Protein AF-A0AAW6LYY4-F1 (afdb_monomer)

Foldseek 3Di:
DALQLVVLVVLCVVVPPPDLCSLCVQLVHHSVLSVVRNPDPAQDDPVNLVSVCSSSVHDSLVSCCSSVVDPPVRSPCVCPPPPVNPDDDPVNVVVVVVVVVVVD

Organism: Rhodococcus qingshengii (NCBI:txid334542)

Radius of gyration: 18.65 Å; Cα contacts (8 Å, |Δi|>4): 90; chains: 1; bounding box: 49×32×43 Å

pLDDT: mean 87.45, std 14.37, range [46.56, 98.0]

Secondary structure (DSSP, 8-state):
--HHHHHHHHHHHHTT-SSHHHHHHHTTS-HHHHHHHHH--SPPPHHHHHHHHHHHT--HHHHHHHTTSS-HHHH-GGG-S-GGGS---HHHHHHHHHHHHH--

Sequence (104 aa):
MSPFGSWVQAQIDLRGYGSVTEAAHALDVYPSVLRQWMSIVRRPSHGVVRRAAAAFDVHIQEVLVAADYMTEEESGLVDTIPASVRHFTIGQMLEEIGRRTEGR

Mean predicted aligned error: 10.56 Å

Nearest PDB structures (foldseek):
  3f52-assembly1_A  TM=6.870E-01  e=1.870E-02  Corynebacterium glutamicum
  2b5a-assembly1_A  TM=6.894E-01  e=7.079E-02  [Bacillus] caldolyticus
  4i6t-assembly1_A  TM=6.260E-01  e=2.284E-01  Enterobacter sp. RFL1396
  6jpi-assembly1_C  TM=5.487E-01  e=3.497E-01  Pseudomonas aeruginosa PAO1
  6f8s-assembly1_C  TM=4.991E-01  e=5.955E-01  Pseudomonas putida

Structure (mmCIF, N/CA/C/O backbone):
data_AF-A0AAW6LYY4-F1
#
_entry.id   AF-A0AAW6LYY4-F1
#
loop_
_atom_site.group_PDB
_atom_site.id
_atom_site.type_symbol
_atom_site.label_atom_id
_atom_site.label_alt_id
_atom_site.label_comp_id
_atom_site.label_asym_id
_atom_site.label_entity_id
_atom_site.label_seq_id
_atom_site.pdbx_PDB_ins_code
_atom_site.Cartn_x
_atom_site.Cartn_y
_atom_site.Cartn_z
_atom_site.occupancy
_atom_site.B_iso_or_equiv
_atom_site.auth_seq_id
_atom_site.auth_comp_id
_atom_site.auth_asym_id
_atom_site.auth_atom_id
_atom_site.pdbx_PDB_model_num
ATOM 1 N N . MET A 1 1 ? 15.885 -2.092 1.028 1.00 75.69 1 MET A N 1
ATOM 2 C CA . MET A 1 1 ? 14.719 -1.685 0.209 1.00 75.69 1 MET A CA 1
ATOM 3 C C . MET A 1 1 ? 14.346 -0.257 0.576 1.00 75.69 1 MET A C 1
ATOM 5 O O . MET A 1 1 ? 14.728 0.177 1.656 1.00 75.69 1 MET A O 1
ATOM 9 N N . SER A 1 2 ? 13.691 0.488 -0.319 1.00 92.06 2 SER A N 1
ATOM 10 C CA . SER A 1 2 ? 13.142 1.813 0.019 1.00 92.06 2 SER A CA 1
ATOM 11 C C . SER A 1 2 ? 11.966 1.683 0.999 1.00 92.06 2 SER A C 1
ATOM 13 O O . SER A 1 2 ? 11.404 0.589 1.092 1.00 92.06 2 SER A O 1
ATOM 15 N N . PRO A 1 3 ? 11.547 2.767 1.685 1.00 95.12 3 PRO A N 1
ATOM 16 C CA . PRO A 1 3 ? 10.347 2.755 2.526 1.00 95.12 3 PRO A CA 1
ATOM 17 C C . PRO A 1 3 ? 9.111 2.226 1.786 1.00 95.12 3 PRO A C 1
ATOM 19 O O . PRO A 1 3 ? 8.442 1.320 2.275 1.00 95.12 3 PRO A O 1
ATOM 22 N N . PHE A 1 4 ? 8.891 2.681 0.547 1.00 97.06 4 PHE A N 1
ATOM 23 C CA . PHE A 1 4 ? 7.789 2.207 -0.292 1.00 97.06 4 PHE A CA 1
ATOM 24 C C . PHE A 1 4 ? 7.904 0.715 -0.614 1.00 97.06 4 PHE A C 1
ATOM 26 O O . PHE A 1 4 ? 6.927 -0.017 -0.498 1.00 97.06 4 PHE A O 1
ATOM 33 N N . GLY A 1 5 ? 9.094 0.242 -0.996 1.00 96.69 5 GLY A N 1
ATOM 34 C CA . GLY A 1 5 ? 9.299 -1.173 -1.301 1.00 96.69 5 GLY A CA 1
ATOM 35 C C . GLY A 1 5 ? 9.069 -2.071 -0.082 1.00 96.69 5 GLY A C 1
ATOM 36 O O . GLY A 1 5 ? 8.448 -3.124 -0.209 1.00 96.69 5 GLY A O 1
ATOM 37 N N . SER A 1 6 ? 9.524 -1.637 1.097 1.00 95.94 6 SER A N 1
ATOM 38 C CA . SER A 1 6 ? 9.270 -2.326 2.368 1.00 95.94 6 SER A CA 1
ATOM 39 C C . SER A 1 6 ? 7.785 -2.321 2.733 1.00 95.94 6 SER A C 1
ATOM 41 O O . SER A 1 6 ? 7.271 -3.343 3.174 1.00 95.94 6 SER A O 1
ATOM 43 N N . TRP A 1 7 ? 7.080 -1.211 2.496 1.00 97.00 7 TRP A N 1
ATOM 44 C CA . TRP A 1 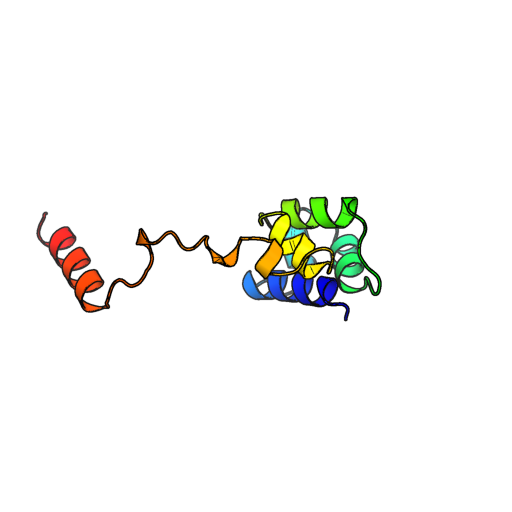7 ? 5.633 -1.126 2.695 1.00 97.00 7 TRP A CA 1
ATOM 45 C C . TRP A 1 7 ? 4.875 -2.085 1.769 1.00 97.00 7 TRP A C 1
ATOM 47 O O . TRP A 1 7 ? 4.007 -2.811 2.239 1.00 97.00 7 TRP A O 1
ATOM 57 N N . VAL A 1 8 ? 5.246 -2.184 0.486 1.00 97.00 8 VAL A N 1
ATOM 58 C CA . VAL A 1 8 ? 4.639 -3.160 -0.440 1.00 97.00 8 VAL A CA 1
ATOM 59 C C . VAL A 1 8 ? 4.824 -4.591 0.068 1.00 97.00 8 VAL A C 1
ATOM 61 O O . VAL A 1 8 ? 3.868 -5.360 0.054 1.00 97.00 8 VAL A O 1
ATOM 64 N N . GLN A 1 9 ? 6.020 -4.945 0.551 1.00 95.69 9 GLN A N 1
ATOM 65 C CA . GLN A 1 9 ? 6.257 -6.266 1.141 1.00 95.69 9 GLN A CA 1
ATOM 66 C C . GLN A 1 9 ? 5.396 -6.488 2.393 1.00 95.69 9 GLN A C 1
ATOM 68 O O . GLN A 1 9 ? 4.729 -7.512 2.496 1.00 95.69 9 GLN A O 1
ATOM 73 N N . ALA A 1 10 ? 5.319 -5.508 3.295 1.00 95.56 10 ALA A N 1
ATOM 74 C CA . ALA A 1 10 ? 4.488 -5.605 4.494 1.00 95.56 10 ALA A CA 1
ATOM 75 C C . ALA A 1 10 ? 2.993 -5.787 4.167 1.00 95.56 10 ALA A C 1
ATOM 77 O O . ALA A 1 10 ? 2.305 -6.547 4.841 1.00 95.56 10 ALA A O 1
ATOM 78 N N . GLN A 1 11 ? 2.484 -5.143 3.111 1.00 95.62 11 GLN A N 1
ATOM 79 C CA . GLN A 1 11 ? 1.099 -5.315 2.654 1.00 95.62 11 GLN A CA 1
ATOM 80 C C . GLN A 1 11 ? 0.831 -6.724 2.096 1.00 95.62 11 GLN A C 1
ATOM 82 O O . GLN A 1 11 ? -0.279 -7.243 2.250 1.00 95.62 11 GLN A O 1
ATOM 87 N N . ILE A 1 12 ? 1.825 -7.340 1.449 1.00 95.31 12 ILE A N 1
ATOM 88 C CA . ILE A 1 12 ? 1.763 -8.734 0.984 1.00 95.31 12 ILE A CA 1
ATOM 89 C C . ILE A 1 12 ? 1.712 -9.677 2.190 1.00 95.31 12 ILE A C 1
ATOM 91 O O . ILE A 1 12 ? 0.821 -10.523 2.267 1.00 95.31 12 ILE A O 1
ATOM 95 N N . ASP A 1 13 ? 2.620 -9.478 3.146 1.00 94.38 13 ASP A N 1
ATOM 96 C CA . ASP A 1 13 ? 2.741 -10.311 4.343 1.00 94.38 13 ASP A CA 1
ATOM 97 C C . ASP A 1 13 ? 1.483 -10.212 5.226 1.00 94.38 13 ASP A C 1
ATOM 99 O O . ASP A 1 13 ? 0.967 -11.229 5.686 1.00 94.38 13 ASP A O 1
ATOM 103 N N . LEU A 1 14 ? 0.926 -9.005 5.398 1.00 93.25 14 LEU A N 1
ATOM 104 C CA . LEU A 1 14 ? -0.299 -8.755 6.171 1.00 93.25 14 LEU A CA 1
ATOM 105 C C . LEU A 1 14 ? -1.515 -9.514 5.619 1.00 93.25 14 LEU A C 1
ATOM 107 O O . LEU A 1 14 ? -2.383 -9.934 6.381 1.00 93.25 14 LEU A O 1
ATOM 111 N N . ARG A 1 15 ? -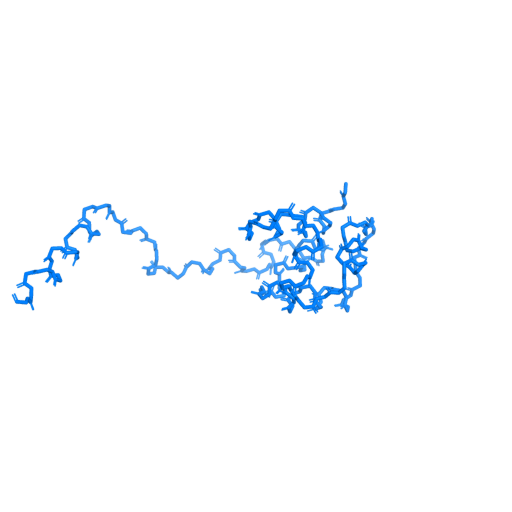1.581 -9.696 4.295 1.00 92.69 15 ARG A N 1
ATOM 112 C CA . ARG A 1 15 ? -2.656 -10.444 3.622 1.00 92.69 15 ARG A CA 1
ATOM 113 C C . ARG A 1 15 ? -2.403 -11.953 3.592 1.00 92.69 15 ARG A C 1
ATOM 115 O O . ARG A 1 15 ? -3.268 -12.697 3.140 1.00 92.69 15 ARG A O 1
ATOM 122 N N . GLY A 1 16 ? -1.252 -12.406 4.089 1.00 93.12 16 GLY A N 1
ATOM 123 C CA . GLY A 1 16 ? -0.913 -13.822 4.204 1.00 93.12 16 GLY A CA 1
ATOM 124 C C . GLY A 1 16 ? -0.556 -14.495 2.880 1.00 93.12 16 GLY A C 1
ATOM 125 O O . GLY A 1 16 ? -0.630 -15.719 2.794 1.00 93.12 16 GLY A O 1
ATOM 126 N N . TYR A 1 17 ? -0.175 -13.733 1.850 1.00 93.00 17 TYR A N 1
ATOM 127 C CA . TYR A 1 17 ? 0.236 -14.322 0.577 1.00 93.00 17 TYR A CA 1
ATOM 128 C C . TYR A 1 17 ? 1.608 -14.993 0.717 1.00 93.00 17 TYR A C 1
ATOM 130 O O . TYR A 1 17 ? 2.580 -14.369 1.141 1.00 93.00 17 TYR A O 1
ATOM 138 N N . GLY A 1 18 ? 1.713 -16.260 0.314 1.00 88.12 18 GLY A N 1
ATOM 139 C CA . GLY A 1 18 ? 2.940 -17.053 0.412 1.00 88.12 18 GLY A CA 1
ATOM 140 C C . GLY A 1 18 ? 3.968 -16.738 -0.676 1.00 88.12 18 GLY A C 1
ATOM 141 O O . GLY A 1 18 ? 5.112 -17.190 -0.605 1.00 88.12 18 GLY A O 1
ATOM 142 N N . SER A 1 19 ? 3.588 -15.974 -1.704 1.00 93.94 19 SER A N 1
ATOM 143 C CA . SER A 1 19 ? 4.511 -15.524 -2.745 1.00 93.94 19 SER A CA 1
ATOM 144 C C . SER A 1 19 ? 4.077 -14.224 -3.423 1.00 93.94 19 SER A C 1
ATOM 146 O O . SER A 1 19 ? 2.905 -13.859 -3.461 1.00 93.94 19 SER A O 1
ATOM 148 N N . VAL A 1 20 ? 5.038 -13.563 -4.069 1.00 93.75 20 VAL A N 1
ATOM 149 C CA . VAL A 1 20 ? 4.810 -12.370 -4.903 1.00 93.75 20 VAL A CA 1
ATOM 150 C C . VAL A 1 20 ? 3.885 -12.665 -6.086 1.00 93.75 20 VAL A C 1
ATOM 152 O O . VAL A 1 20 ? 3.112 -11.805 -6.495 1.00 93.75 20 VAL A O 1
ATOM 155 N N . THR A 1 21 ? 3.972 -13.869 -6.655 1.00 95.50 21 THR A N 1
ATOM 156 C CA . THR A 1 21 ? 3.119 -14.288 -7.774 1.00 95.50 21 THR A CA 1
ATOM 157 C C . THR A 1 21 ? 1.674 -14.443 -7.318 1.00 95.50 21 THR A C 1
ATOM 159 O O . THR A 1 21 ? 0.780 -13.905 -7.960 1.00 95.50 21 THR A O 1
ATOM 162 N N . GLU A 1 22 ? 1.456 -15.122 -6.193 1.00 96.50 22 GLU A N 1
ATOM 163 C CA . GLU A 1 22 ? 0.136 -15.263 -5.572 1.00 96.50 22 GLU A CA 1
ATOM 164 C C . GLU A 1 22 ? -0.470 -13.899 -5.232 1.00 96.50 22 GLU A C 1
ATOM 166 O O . GLU A 1 22 ? -1.588 -13.607 -5.648 1.00 96.50 22 GLU A O 1
ATOM 171 N N . ALA A 1 23 ? 0.302 -13.032 -4.571 1.00 96.75 23 ALA A N 1
ATOM 172 C CA . ALA A 1 23 ? -0.129 -11.680 -4.250 1.00 96.75 23 ALA A CA 1
ATOM 173 C C . ALA A 1 23 ? -0.515 -10.890 -5.505 1.00 96.75 23 ALA A C 1
ATOM 175 O O . ALA A 1 23 ? -1.561 -10.256 -5.547 1.00 96.75 23 ALA A O 1
ATOM 176 N N . ALA A 1 24 ? 0.304 -10.949 -6.556 1.00 96.69 24 ALA A N 1
ATOM 177 C CA . ALA A 1 24 ? 0.033 -10.245 -7.801 1.00 96.69 24 ALA A CA 1
ATOM 178 C C . ALA A 1 24 ? -1.270 -10.722 -8.465 1.00 96.69 24 ALA A C 1
ATOM 180 O O . ALA A 1 24 ? -2.069 -9.892 -8.892 1.00 96.69 24 ALA A O 1
ATOM 181 N N . HIS A 1 25 ? -1.523 -12.035 -8.481 1.00 96.19 25 HIS A N 1
ATOM 182 C CA . HIS A 1 25 ? -2.789 -12.584 -8.966 1.00 96.19 25 HIS A CA 1
ATOM 183 C C . HIS A 1 25 ? -3.986 -12.126 -8.127 1.00 96.19 25 HIS A C 1
ATOM 185 O O . HIS A 1 25 ? -5.001 -11.737 -8.696 1.00 96.19 25 HIS A O 1
ATOM 191 N N . ALA A 1 26 ? -3.868 -12.138 -6.798 1.00 96.31 26 ALA A N 1
ATOM 192 C CA . ALA A 1 26 ? -4.943 -11.710 -5.904 1.00 96.31 26 ALA A CA 1
ATOM 193 C C . ALA A 1 26 ? -5.253 -10.205 -6.009 1.00 96.31 26 ALA A C 1
ATOM 195 O O . ALA A 1 26 ? -6.394 -9.798 -5.821 1.00 96.31 26 ALA A O 1
ATOM 196 N N . LEU A 1 27 ? -4.247 -9.386 -6.330 1.00 95.38 27 LEU A N 1
ATOM 197 C CA . LEU A 1 27 ? -4.354 -7.930 -6.477 1.00 95.38 27 LEU A CA 1
ATOM 198 C C . LEU A 1 27 ? -4.670 -7.484 -7.921 1.00 95.38 27 LEU A C 1
ATOM 200 O O . LEU A 1 27 ? -4.640 -6.287 -8.198 1.00 95.38 27 LEU A O 1
ATOM 204 N N . ASP A 1 28 ? -4.908 -8.425 -8.844 1.00 95.88 28 ASP A N 1
ATOM 205 C CA . ASP A 1 28 ? -5.111 -8.180 -10.283 1.00 95.88 28 ASP A CA 1
ATOM 206 C C . ASP A 1 28 ? -4.012 -7.303 -10.927 1.00 95.88 28 ASP A C 1
ATOM 208 O O . ASP A 1 28 ? -4.248 -6.383 -11.712 1.00 95.88 28 ASP A O 1
ATOM 212 N N . VAL A 1 29 ? -2.752 -7.578 -10.576 1.00 96.44 29 VAL A N 1
ATOM 213 C CA . VAL A 1 29 ? -1.573 -6.924 -11.160 1.00 96.44 29 VAL A CA 1
ATOM 214 C C . VAL A 1 29 ? -0.583 -7.953 -11.690 1.00 96.44 29 VAL A C 1
ATOM 216 O O . VAL A 1 29 ? -0.509 -9.093 -11.242 1.00 96.44 29 VAL A O 1
ATOM 219 N N . TYR A 1 30 ? 0.254 -7.557 -12.647 1.00 97.12 30 TYR A N 1
ATOM 220 C CA . TYR A 1 30 ? 1.299 -8.453 -13.138 1.00 97.12 30 TYR A CA 1
ATOM 221 C C . TYR A 1 30 ? 2.385 -8.686 -12.066 1.00 97.12 30 TYR A C 1
ATOM 223 O O . TYR A 1 30 ? 2.855 -7.719 -11.458 1.00 97.12 30 TYR A O 1
ATOM 231 N N . PRO A 1 31 ? 2.912 -9.918 -11.896 1.00 97.19 31 PRO A N 1
ATOM 232 C CA . PRO A 1 31 ? 3.996 -10.194 -10.944 1.00 97.19 31 PRO A CA 1
ATOM 233 C C . PRO A 1 31 ? 5.265 -9.362 -11.174 1.00 97.19 31 PRO A C 1
ATOM 235 O O . PRO A 1 31 ? 6.047 -9.135 -10.250 1.00 97.19 31 PRO A O 1
ATOM 238 N N . SER A 1 32 ? 5.510 -8.920 -12.411 1.00 97.38 32 SER A N 1
ATOM 239 C CA . SER A 1 32 ? 6.606 -8.003 -12.745 1.00 97.38 32 SER A CA 1
ATOM 240 C C . SER A 1 32 ? 6.389 -6.600 -12.176 1.00 97.38 32 SER A C 1
ATOM 242 O O . SER A 1 32 ? 7.358 -5.974 -11.759 1.00 97.38 32 SER A O 1
ATOM 244 N N . VAL A 1 33 ? 5.141 -6.128 -12.107 1.00 97.00 33 VAL A N 1
ATOM 245 C CA . VAL A 1 33 ? 4.778 -4.822 -11.538 1.00 97.00 33 VAL A CA 1
ATOM 246 C C . VAL A 1 33 ? 4.988 -4.828 -10.028 1.00 97.00 33 VAL A C 1
ATOM 248 O O . VAL A 1 33 ? 5.619 -3.914 -9.506 1.00 97.00 33 VAL A O 1
ATOM 251 N N . LEU A 1 34 ? 4.555 -5.883 -9.331 1.00 96.31 34 LEU A N 1
ATOM 252 C CA . LEU A 1 34 ? 4.763 -5.998 -7.884 1.00 96.31 34 LEU A CA 1
ATOM 253 C C . LEU A 1 34 ? 6.264 -6.062 -7.541 1.00 96.31 34 LEU A C 1
ATOM 255 O O . LEU A 1 34 ? 6.743 -5.339 -6.667 1.00 96.31 34 LEU A O 1
ATOM 259 N N . ARG A 1 35 ? 7.041 -6.849 -8.304 1.00 96.50 35 ARG A N 1
ATOM 260 C CA . ARG A 1 35 ? 8.513 -6.877 -8.197 1.00 96.50 35 ARG A CA 1
ATOM 261 C C . ARG A 1 35 ? 9.142 -5.521 -8.475 1.00 96.50 35 ARG A C 1
ATOM 263 O O . ARG A 1 35 ? 10.036 -5.104 -7.741 1.00 96.50 35 ARG A O 1
ATOM 270 N N . GLN A 1 36 ? 8.664 -4.824 -9.504 1.00 96.69 36 GLN A N 1
ATOM 271 C CA . GLN A 1 36 ? 9.117 -3.478 -9.813 1.00 96.69 36 GLN A CA 1
ATOM 272 C C . GLN A 1 36 ? 8.894 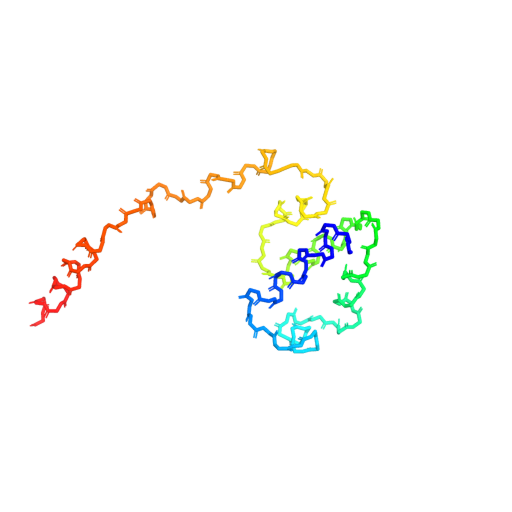-2.563 -8.609 1.00 96.69 36 GLN A C 1
ATOM 274 O O . GLN A 1 36 ? 9.850 -1.920 -8.188 1.00 96.69 36 GLN A O 1
ATOM 279 N N . TRP A 1 37 ? 7.694 -2.542 -8.022 1.00 97.25 37 TRP A N 1
ATOM 280 C CA . TRP A 1 37 ? 7.375 -1.702 -6.865 1.00 97.25 37 TRP A CA 1
ATOM 281 C C . TRP A 1 37 ? 8.290 -1.968 -5.668 1.00 97.25 37 TRP A C 1
ATOM 283 O O . TRP A 1 37 ? 8.827 -1.019 -5.104 1.00 97.25 37 TRP A O 1
ATOM 293 N N . MET A 1 38 ? 8.562 -3.235 -5.344 1.00 95.88 38 MET A N 1
ATOM 294 C CA . MET A 1 38 ? 9.497 -3.599 -4.267 1.00 95.88 38 MET A CA 1
ATOM 295 C C . MET A 1 38 ? 10.954 -3.200 -4.561 1.00 95.88 38 MET A C 1
ATOM 297 O O . MET A 1 38 ? 11.723 -2.923 -3.641 1.00 95.88 38 MET A O 1
ATOM 301 N N . SER A 1 39 ? 11.339 -3.147 -5.840 1.00 96.06 39 SER A N 1
ATOM 302 C CA . SER A 1 39 ? 12.691 -2.769 -6.279 1.00 96.06 39 SER A CA 1
ATOM 303 C C . SER A 1 39 ? 12.911 -1.259 -6.433 1.00 96.06 39 SER A C 1
ATOM 305 O O . SER A 1 39 ? 14.040 -0.826 -6.665 1.00 96.06 39 SER A O 1
ATOM 307 N N . ILE A 1 40 ? 11.855 -0.444 -6.330 1.00 94.25 40 ILE A N 1
ATOM 308 C CA . ILE A 1 40 ? 11.956 1.012 -6.450 1.00 94.25 40 ILE A CA 1
ATOM 309 C C . ILE A 1 40 ? 12.882 1.538 -5.345 1.00 94.25 40 ILE A C 1
ATOM 311 O O . ILE A 1 40 ? 12.611 1.366 -4.162 1.00 94.25 40 ILE A O 1
ATOM 315 N N . VAL A 1 41 ? 13.986 2.182 -5.731 1.00 91.00 41 VAL A N 1
ATOM 316 C CA . VAL A 1 41 ? 14.962 2.763 -4.786 1.00 91.00 41 VAL A CA 1
ATOM 317 C C . VAL A 1 41 ? 14.675 4.238 -4.510 1.00 91.00 41 VAL A C 1
ATOM 319 O O . VAL A 1 41 ? 14.851 4.709 -3.392 1.00 91.00 41 VAL A O 1
ATOM 322 N N . ARG A 1 42 ? 14.245 4.972 -5.539 1.00 90.75 42 ARG A N 1
ATOM 323 C CA . ARG A 1 42 ? 13.877 6.391 -5.440 1.00 90.75 42 ARG A CA 1
ATOM 324 C C . ARG A 1 42 ? 12.399 6.536 -5.106 1.00 90.75 42 ARG A C 1
ATOM 326 O O . ARG A 1 42 ? 11.664 5.562 -5.104 1.00 90.75 42 ARG A O 1
ATOM 333 N N . ARG A 1 43 ? 11.944 7.764 -4.899 1.00 93.00 43 ARG A N 1
ATOM 334 C CA . ARG A 1 43 ? 10.521 8.045 -4.723 1.00 93.00 43 ARG A CA 1
ATOM 335 C C . ARG A 1 43 ? 9.694 7.528 -5.925 1.00 93.00 43 ARG A C 1
ATOM 337 O O . ARG A 1 43 ? 10.055 7.846 -7.065 1.00 93.00 43 ARG A O 1
ATOM 344 N N . PRO A 1 44 ? 8.634 6.718 -5.719 1.00 96.38 44 PRO A N 1
ATOM 345 C CA . PRO A 1 44 ? 7.782 6.236 -6.807 1.00 96.38 44 PRO A CA 1
ATOM 346 C C . PRO A 1 44 ? 7.011 7.398 -7.444 1.00 96.38 44 PRO A C 1
ATOM 348 O O . PRO A 1 44 ? 6.728 8.395 -6.792 1.00 96.38 44 PRO A O 1
ATOM 351 N N . SER A 1 45 ? 6.619 7.277 -8.714 1.00 96.81 45 SER A N 1
ATOM 352 C CA . SER A 1 45 ? 5.788 8.309 -9.348 1.00 96.81 45 SER A CA 1
ATOM 353 C C . SER A 1 45 ? 4.365 8.321 -8.774 1.00 96.81 45 SER A C 1
ATOM 355 O O . SER A 1 45 ? 3.856 7.294 -8.323 1.00 96.81 45 SER A O 1
ATOM 357 N N . HIS A 1 46 ? 3.656 9.447 -8.892 1.00 96.06 46 HIS A N 1
ATOM 358 C CA . HIS A 1 46 ? 2.258 9.554 -8.445 1.00 96.06 46 HIS A CA 1
ATOM 359 C C . HIS A 1 46 ? 1.340 8.512 -9.116 1.00 96.06 46 HIS A C 1
ATOM 361 O O . HIS A 1 46 ? 0.368 8.057 -8.519 1.00 96.06 46 HIS A O 1
ATOM 367 N N . GLY A 1 47 ? 1.646 8.098 -10.352 1.00 97.50 47 GLY A N 1
ATOM 368 C CA . GLY A 1 47 ? 0.911 7.032 -11.041 1.00 97.50 47 GLY A CA 1
ATOM 369 C C . GLY A 1 47 ? 1.180 5.630 -10.481 1.00 97.50 47 GLY A C 1
ATOM 370 O O . GLY A 1 47 ? 0.334 4.747 -10.607 1.00 97.50 47 GLY A O 1
ATOM 371 N N . VAL A 1 48 ? 2.344 5.399 -9.867 1.00 97.50 48 VAL A N 1
ATOM 372 C CA . VAL A 1 48 ? 2.616 4.182 -9.085 1.00 97.50 48 VAL A CA 1
ATOM 373 C C . VAL A 1 48 ? 1.875 4.245 -7.754 1.00 97.50 48 VAL A C 1
ATOM 375 O O . VAL A 1 48 ? 1.172 3.297 -7.436 1.00 97.50 48 VAL A O 1
ATOM 378 N N . VAL A 1 49 ? 1.937 5.378 -7.046 1.00 98.00 49 VAL A N 1
ATOM 379 C CA . VAL A 1 49 ? 1.224 5.589 -5.772 1.00 98.00 49 VAL A CA 1
ATOM 380 C C . VAL A 1 49 ? -0.280 5.329 -5.923 1.00 98.00 49 VAL A C 1
ATOM 382 O O . VAL A 1 49 ? -0.839 4.524 -5.189 1.00 98.00 49 VAL A O 1
ATOM 385 N N . ARG A 1 50 ? -0.935 5.937 -6.924 1.00 97.94 50 ARG A N 1
ATOM 386 C CA . ARG A 1 50 ? -2.376 5.734 -7.174 1.00 97.94 50 ARG A CA 1
ATOM 387 C C . ARG A 1 50 ? -2.728 4.283 -7.501 1.00 97.94 50 ARG A C 1
ATOM 389 O O . ARG A 1 50 ? -3.739 3.786 -7.024 1.00 97.94 50 ARG A O 1
ATOM 396 N N . ARG A 1 51 ? -1.904 3.605 -8.308 1.00 98.00 51 ARG A N 1
ATOM 397 C CA . ARG A 1 51 ? -2.128 2.188 -8.635 1.00 98.00 51 ARG A CA 1
ATOM 398 C C . ARG A 1 51 ? -1.935 1.283 -7.430 1.00 98.00 51 ARG A C 1
ATOM 400 O O . ARG A 1 51 ? -2.707 0.352 -7.282 1.00 98.00 51 ARG A O 1
ATOM 407 N N . ALA A 1 52 ? -0.935 1.545 -6.594 1.00 97.50 52 ALA A N 1
ATOM 408 C CA . ALA A 1 52 ? -0.718 0.770 -5.380 1.00 97.50 52 ALA A CA 1
ATOM 409 C C . ALA A 1 52 ? -1.870 0.966 -4.383 1.00 97.50 52 ALA A C 1
ATOM 411 O O . ALA A 1 52 ? -2.364 -0.020 -3.853 1.00 97.50 52 ALA A O 1
ATOM 412 N N . ALA A 1 53 ? -2.360 2.199 -4.208 1.00 97.56 53 ALA A N 1
ATOM 413 C CA . ALA A 1 53 ? -3.539 2.474 -3.383 1.00 97.56 53 ALA A CA 1
ATOM 414 C C . ALA A 1 53 ? -4.770 1.686 -3.857 1.00 97.56 53 ALA A C 1
ATOM 416 O O . ALA A 1 53 ? -5.427 1.036 -3.054 1.00 97.56 53 ALA A O 1
ATOM 417 N N . ALA A 1 54 ? -5.030 1.688 -5.169 1.00 97.19 54 ALA A N 1
ATOM 418 C CA . ALA A 1 54 ? -6.133 0.931 -5.754 1.00 97.19 54 ALA A CA 1
ATOM 419 C C . ALA A 1 54 ? -5.943 -0.591 -5.630 1.00 97.19 54 ALA A C 1
ATOM 421 O O . ALA A 1 54 ? -6.882 -1.287 -5.272 1.00 97.19 54 ALA A O 1
ATOM 422 N N . ALA A 1 55 ? -4.740 -1.106 -5.902 1.00 96.88 55 ALA A N 1
ATOM 423 C CA . ALA A 1 55 ? -4.463 -2.542 -5.862 1.00 96.88 55 ALA A CA 1
ATOM 424 C C . ALA A 1 55 ? -4.602 -3.118 -4.447 1.00 96.88 55 ALA A C 1
ATOM 426 O O . ALA A 1 55 ? -5.155 -4.197 -4.273 1.00 96.88 55 ALA A O 1
ATOM 427 N N . PHE A 1 56 ? -4.109 -2.399 -3.436 1.00 95.88 56 PHE A N 1
ATOM 428 C CA . PHE A 1 56 ? -4.180 -2.837 -2.043 1.00 95.88 56 PHE A CA 1
ATOM 429 C C . PHE A 1 56 ? -5.485 -2.442 -1.338 1.00 95.88 56 PHE A C 1
ATOM 431 O O . PHE A 1 56 ? -5.681 -2.865 -0.203 1.00 95.88 56 PHE A O 1
ATOM 438 N N . ASP A 1 57 ? -6.366 -1.681 -1.990 1.00 94.88 57 ASP A N 1
ATOM 439 C CA . ASP A 1 57 ? -7.598 -1.139 -1.401 1.00 94.88 57 ASP A CA 1
ATOM 440 C C . ASP A 1 57 ? -7.338 -0.376 -0.086 1.00 94.88 57 ASP A C 1
ATOM 442 O O . ASP A 1 57 ? -7.914 -0.645 0.966 1.00 94.88 57 ASP A O 1
ATOM 446 N N . VAL A 1 58 ? -6.389 0.562 -0.140 1.00 94.50 58 VAL A N 1
ATOM 447 C CA . VAL A 1 58 ? -5.981 1.396 1.003 1.00 94.50 58 VAL A CA 1
ATOM 448 C C . VAL A 1 58 ? -6.157 2.877 0.694 1.00 94.50 58 VAL A C 1
ATOM 450 O O . VAL A 1 58 ? -6.181 3.302 -0.467 1.00 94.50 58 VAL A O 1
ATOM 453 N N . HIS A 1 59 ? -6.229 3.702 1.741 1.00 95.06 59 HIS A N 1
ATOM 454 C CA . HIS A 1 59 ? -6.316 5.145 1.556 1.00 95.06 59 HIS A CA 1
ATOM 455 C C . HIS A 1 59 ? -5.041 5.682 0.892 1.00 95.06 59 HIS A C 1
ATOM 457 O O . HIS A 1 59 ? -3.924 5.355 1.292 1.00 95.06 59 HIS A O 1
ATOM 463 N N . ILE A 1 60 ? -5.185 6.563 -0.103 1.00 95.81 60 ILE A N 1
ATOM 464 C CA . ILE A 1 60 ? -4.033 7.074 -0.866 1.00 95.81 60 ILE A CA 1
ATOM 465 C C . ILE A 1 60 ? -2.999 7.789 0.017 1.00 95.81 60 ILE A C 1
ATOM 467 O O . ILE A 1 60 ? -1.813 7.784 -0.304 1.00 95.81 60 ILE A O 1
ATOM 471 N N . GLN A 1 61 ? -3.434 8.374 1.137 1.00 95.38 61 GLN A N 1
ATOM 472 C CA . GLN A 1 61 ? -2.546 9.009 2.110 1.00 95.38 61 GLN A CA 1
ATOM 473 C C . GLN A 1 61 ? -1.564 8.015 2.740 1.00 95.38 61 GLN A C 1
ATOM 475 O O . GLN A 1 61 ? -0.405 8.369 2.904 1.00 95.38 61 GLN A O 1
ATOM 480 N N . GLU A 1 62 ? -1.970 6.769 2.997 1.00 95.69 62 GLU A N 1
ATOM 481 C CA . GLU A 1 62 ? -1.079 5.732 3.536 1.00 95.69 62 GLU A CA 1
ATOM 482 C C . GLU A 1 62 ? 0.070 5.453 2.560 1.00 95.69 62 GLU A C 1
ATOM 484 O O . GLU A 1 62 ? 1.243 5.408 2.929 1.00 95.69 62 GLU A O 1
ATOM 489 N N . VAL A 1 63 ? -0.260 5.357 1.271 1.00 97.12 63 VAL A N 1
ATOM 490 C CA . VAL A 1 63 ? 0.729 5.114 0.217 1.00 97.12 63 VAL A CA 1
ATOM 491 C C . VAL A 1 63 ? 1.635 6.328 0.010 1.00 97.12 63 VAL A C 1
ATOM 493 O O . VAL A 1 63 ? 2.812 6.166 -0.300 1.00 97.12 63 VAL A O 1
ATOM 496 N N . LEU A 1 64 ? 1.114 7.547 0.182 1.00 96.94 64 LEU A N 1
ATOM 497 C CA . LEU A 1 64 ? 1.907 8.778 0.131 1.00 96.94 64 LEU A CA 1
ATOM 498 C C . LEU A 1 64 ? 2.907 8.860 1.289 1.00 96.94 64 LEU A C 1
ATOM 500 O O . LEU A 1 64 ? 4.042 9.271 1.047 1.00 96.94 64 LEU A O 1
ATOM 504 N N . VAL A 1 65 ? 2.526 8.412 2.489 1.00 95.94 65 VAL A N 1
ATOM 505 C CA . VAL A 1 65 ? 3.444 8.278 3.630 1.00 95.94 65 VAL A CA 1
ATOM 506 C C . VAL A 1 65 ? 4.526 7.246 3.334 1.00 95.94 65 VAL A C 1
ATOM 508 O O . VAL A 1 65 ? 5.714 7.552 3.397 1.00 95.94 65 VAL A O 1
ATOM 511 N N . ALA A 1 66 ? 4.138 6.046 2.895 1.00 96.50 66 ALA A N 1
ATOM 512 C CA . ALA A 1 66 ? 5.088 4.999 2.521 1.00 96.50 66 ALA A CA 1
ATOM 513 C C . ALA A 1 66 ? 6.038 5.423 1.385 1.00 96.50 66 ALA A C 1
ATOM 515 O O . ALA A 1 66 ? 7.188 4.989 1.313 1.00 96.50 66 ALA A O 1
ATOM 516 N N . ALA A 1 67 ? 5.558 6.275 0.481 1.00 96.62 67 ALA A N 1
ATOM 517 C CA . ALA A 1 67 ? 6.326 6.856 -0.609 1.00 96.62 67 ALA A CA 1
ATOM 518 C C . ALA A 1 67 ? 7.100 8.125 -0.218 1.00 96.62 67 ALA A C 1
ATOM 520 O O . ALA A 1 67 ? 7.680 8.749 -1.106 1.00 96.62 67 ALA A O 1
ATOM 521 N N . ASP A 1 68 ? 7.146 8.500 1.065 1.00 95.00 68 ASP A N 1
ATOM 522 C CA . ASP A 1 68 ? 7.909 9.643 1.584 1.00 95.00 68 ASP A CA 1
ATOM 523 C C . ASP A 1 68 ? 7.449 11.003 1.006 1.00 95.00 68 ASP A C 1
ATOM 525 O O . ASP A 1 68 ? 8.180 11.989 0.989 1.00 95.00 68 ASP A O 1
ATOM 529 N N . TYR A 1 69 ? 6.223 11.084 0.481 1.00 95.25 69 TYR A N 1
ATOM 530 C CA . TYR A 1 69 ? 5.637 12.342 0.000 1.00 95.25 69 TYR A CA 1
ATOM 531 C C . TYR A 1 69 ? 5.038 13.197 1.116 1.00 95.25 69 TYR A C 1
ATOM 533 O O . TYR A 1 69 ? 4.796 14.380 0.886 1.00 95.25 69 TYR A O 1
ATOM 541 N N . MET A 1 70 ? 4.756 12.585 2.259 1.00 93.69 70 MET A N 1
ATOM 542 C CA . MET A 1 70 ? 3.989 13.148 3.362 1.00 93.69 70 MET A CA 1
ATOM 543 C C . MET A 1 70 ? 4.371 12.402 4.642 1.00 93.69 70 MET A C 1
ATOM 545 O O . MET A 1 70 ? 4.716 11.222 4.565 1.00 93.69 70 MET A O 1
ATOM 549 N N . THR A 1 71 ? 4.309 13.046 5.802 1.00 93.81 71 THR A N 1
ATOM 550 C CA . THR A 1 71 ? 4.512 12.360 7.089 1.00 93.81 71 THR A CA 1
ATOM 551 C C . THR A 1 71 ? 3.215 11.742 7.618 1.00 93.81 71 THR A C 1
ATOM 553 O O . THR A 1 71 ? 2.117 12.031 7.133 1.00 93.81 71 THR A O 1
ATOM 556 N N . GLU A 1 72 ? 3.316 10.873 8.626 1.00 89.88 72 GLU A N 1
ATOM 557 C CA . GLU A 1 72 ? 2.132 10.311 9.289 1.00 89.88 72 GLU A CA 1
ATOM 558 C C . GLU A 1 72 ? 1.268 11.407 9.930 1.00 89.88 72 GLU A C 1
ATOM 560 O O . GLU A 1 72 ? 0.041 11.355 9.826 1.00 89.88 72 GLU A O 1
ATOM 565 N N . GLU A 1 73 ? 1.882 12.438 10.515 1.00 88.62 73 GLU A N 1
ATOM 566 C CA . GLU A 1 73 ? 1.179 13.566 11.135 1.00 88.62 73 GLU A CA 1
ATOM 567 C C . GLU A 1 73 ? 0.396 14.387 10.104 1.00 88.62 73 GLU A C 1
ATOM 569 O O . GLU A 1 73 ? -0.759 14.741 10.336 1.00 88.62 73 GLU A O 1
ATOM 574 N N . GLU A 1 74 ? 0.997 14.653 8.942 1.00 90.25 74 GLU A N 1
ATOM 575 C CA . GLU A 1 74 ? 0.352 15.375 7.840 1.00 90.25 74 GLU A CA 1
ATOM 576 C C . GLU A 1 74 ? -0.801 14.580 7.214 1.00 90.25 74 GLU A C 1
ATOM 578 O O . GLU A 1 74 ? -1.741 15.162 6.668 1.00 90.25 74 GLU A O 1
ATOM 583 N N . SER A 1 75 ? -0.749 13.246 7.296 1.00 89.06 75 SER A N 1
ATOM 584 C CA . SER A 1 75 ? -1.770 12.375 6.713 1.00 89.06 75 SER A CA 1
ATOM 585 C C . SER A 1 75 ? -3.131 12.505 7.397 1.00 89.06 75 SER A C 1
ATOM 587 O O . SER A 1 75 ? -4.157 12.277 6.757 1.00 89.06 75 SER A O 1
ATOM 589 N N . GLY A 1 76 ? -3.156 12.836 8.693 1.00 83.19 76 GLY A N 1
ATOM 590 C CA . GLY A 1 76 ? -4.373 12.811 9.507 1.00 83.19 76 GLY A CA 1
ATOM 591 C C . GLY A 1 76 ? -5.008 11.418 9.673 1.00 83.19 76 GLY A C 1
ATOM 592 O O . GLY A 1 76 ? -6.065 11.310 10.290 1.00 83.19 76 GLY A O 1
ATOM 593 N N . LEU A 1 77 ? -4.384 10.341 9.170 1.00 73.75 77 LEU A N 1
ATOM 594 C CA . LEU A 1 77 ? -4.911 8.969 9.255 1.00 73.75 77 LEU A CA 1
ATOM 595 C C . LEU A 1 77 ? -4.855 8.381 10.675 1.00 73.75 77 LEU A C 1
ATOM 597 O O . LEU A 1 77 ? -5.555 7.415 10.984 1.00 73.75 77 LEU A O 1
ATOM 601 N N . VAL A 1 78 ? -4.060 8.973 11.567 1.00 62.12 78 VAL A N 1
ATOM 602 C CA . VAL A 1 78 ? -3.935 8.531 12.966 1.00 62.12 78 VAL A CA 1
ATOM 603 C C . VAL A 1 78 ? -5.262 8.686 13.742 1.00 62.12 78 VAL A C 1
ATOM 605 O O . VAL A 1 78 ? -5.475 7.993 14.735 1.00 62.12 78 VAL A O 1
ATOM 608 N N . ASP A 1 79 ? -6.212 9.491 13.247 1.00 54.94 79 ASP A N 1
ATOM 609 C CA . ASP A 1 79 ? -7.524 9.708 13.881 1.00 54.94 79 ASP A CA 1
ATOM 610 C C . ASP A 1 79 ? -8.656 8.781 13.390 1.00 54.94 79 ASP A C 1
ATOM 612 O O . ASP A 1 79 ? -9.787 8.869 13.872 1.00 54.94 79 ASP A O 1
ATOM 616 N N . THR A 1 80 ? -8.385 7.836 12.481 1.00 50.00 80 THR A N 1
ATOM 617 C CA . THR A 1 80 ? -9.422 6.953 11.898 1.00 50.00 80 THR A CA 1
ATOM 618 C C . THR A 1 80 ? -9.712 5.652 12.658 1.00 50.00 80 THR A C 1
ATOM 620 O O . THR A 1 80 ? -10.331 4.745 12.108 1.00 50.00 80 THR A O 1
ATOM 623 N N . ILE A 1 81 ? -9.367 5.547 13.947 1.00 49.78 81 ILE A N 1
ATOM 624 C CA . ILE A 1 81 ? -10.135 4.661 14.837 1.00 49.78 81 ILE A CA 1
ATOM 625 C C . ILE A 1 81 ? -11.316 5.501 15.318 1.00 49.78 81 ILE A C 1
ATOM 627 O O . ILE A 1 81 ? -11.104 6.369 16.175 1.00 49.78 81 ILE A O 1
ATOM 631 N N . PRO A 1 82 ? -12.550 5.281 14.811 1.00 46.56 82 PRO A N 1
ATOM 632 C CA . PRO A 1 82 ? -13.683 6.008 15.346 1.00 46.56 82 PRO A CA 1
ATOM 633 C C . PRO A 1 82 ? -13.701 5.768 16.853 1.00 46.56 82 PRO A C 1
ATOM 635 O O . PRO A 1 82 ? -13.472 4.645 17.308 1.00 46.56 82 PRO A O 1
ATOM 638 N N . ALA A 1 83 ? -13.935 6.813 17.648 1.00 51.78 83 ALA A N 1
ATOM 639 C CA . ALA A 1 83 ? -13.944 6.709 19.108 1.00 51.78 83 ALA A CA 1
ATOM 640 C C . ALA A 1 83 ? -14.847 5.561 19.620 1.00 51.78 83 ALA A C 1
ATOM 642 O O . ALA A 1 83 ? -14.619 5.044 20.708 1.00 51.78 83 ALA A O 1
ATOM 643 N N . SER A 1 84 ? -15.805 5.104 18.805 1.00 51.38 84 SER A N 1
ATOM 644 C CA . SER A 1 84 ? -16.670 3.944 19.040 1.00 51.38 84 SER A CA 1
ATOM 645 C C . SER A 1 84 ? -15.978 2.571 19.029 1.00 51.38 84 SER A C 1
ATOM 647 O O . SER A 1 84 ? -16.561 1.616 19.528 1.00 51.38 84 SER A O 1
ATOM 649 N N . VAL A 1 85 ? -14.770 2.435 18.470 1.00 54.00 85 VAL A N 1
ATOM 650 C CA . VAL A 1 85 ? -13.975 1.185 18.473 1.00 54.00 85 VAL A CA 1
ATOM 651 C C . VAL A 1 85 ? -12.930 1.195 19.599 1.00 54.00 85 VAL A C 1
ATOM 653 O O . VAL A 1 85 ? -12.246 0.201 19.841 1.00 54.00 85 VAL A O 1
ATOM 656 N N . ARG A 1 86 ? -12.816 2.298 20.354 1.00 54.59 86 ARG A N 1
ATOM 657 C CA . ARG A 1 86 ? -11.923 2.359 21.514 1.00 5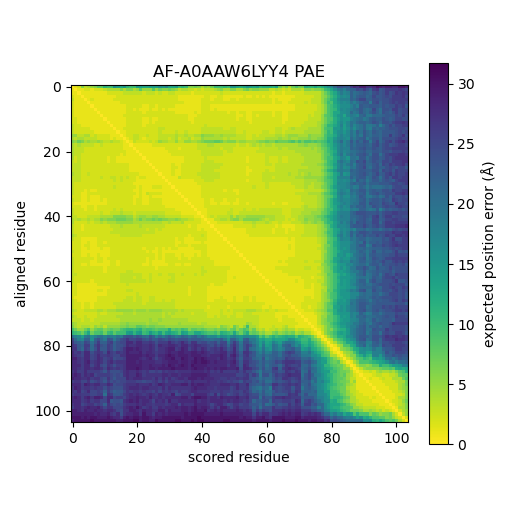4.59 86 ARG A CA 1
ATOM 658 C C . ARG A 1 86 ? -12.492 1.500 22.648 1.00 54.59 86 ARG A C 1
ATOM 660 O O . ARG A 1 86 ? -13.338 1.940 23.412 1.00 54.59 86 ARG A O 1
ATOM 667 N N .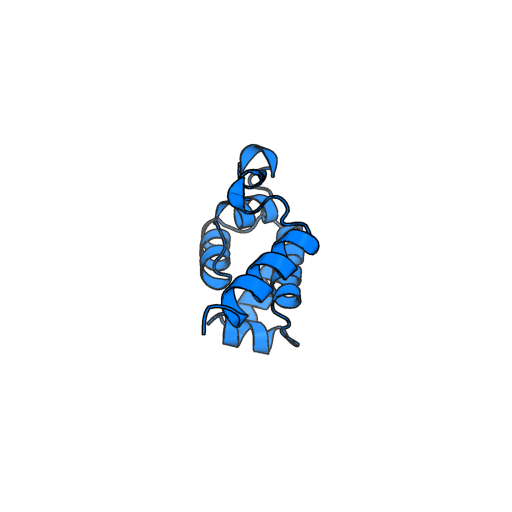 HIS A 1 87 ? -11.930 0.299 22.761 1.00 57.16 87 HIS A N 1
ATOM 668 C CA . HIS A 1 87 ? -11.913 -0.564 23.942 1.00 57.16 87 HIS A CA 1
ATOM 669 C C . HIS A 1 87 ? -13.274 -1.060 24.443 1.00 57.16 87 HIS A C 1
ATOM 671 O O . HIS A 1 87 ? -13.786 -0.603 25.462 1.00 57.16 87 HIS A O 1
ATOM 677 N N . PHE A 1 88 ? -13.782 -2.122 23.814 1.00 57.53 88 PHE A N 1
ATOM 678 C CA . PHE A 1 88 ? -14.596 -3.076 24.562 1.00 57.53 88 PHE A CA 1
ATOM 679 C C . PHE A 1 88 ? -13.668 -3.922 25.429 1.00 57.53 88 PHE A C 1
ATOM 681 O O . PHE A 1 88 ? -12.743 -4.570 24.936 1.00 57.53 88 PHE A O 1
ATOM 688 N N . THR A 1 89 ? -13.906 -3.915 26.732 1.00 71.75 89 THR A N 1
ATOM 689 C CA . THR A 1 89 ? -13.289 -4.892 27.630 1.00 71.75 89 THR A CA 1
ATOM 690 C C . THR A 1 89 ? -13.824 -6.291 27.308 1.00 71.75 89 THR A C 1
ATOM 692 O O . THR A 1 89 ? -14.952 -6.438 26.832 1.00 71.75 89 THR A O 1
ATOM 695 N N . ILE A 1 90 ? -13.047 -7.339 27.604 1.00 74.94 90 ILE A N 1
ATOM 696 C CA . ILE A 1 90 ? -13.490 -8.738 27.436 1.00 74.94 90 ILE A CA 1
ATOM 697 C C . ILE A 1 90 ? -14.842 -8.971 28.135 1.00 74.94 90 ILE A C 1
ATOM 699 O O . ILE A 1 90 ? -15.704 -9.655 27.591 1.00 74.94 90 ILE A O 1
ATOM 703 N N . GLY A 1 91 ? -15.067 -8.343 29.295 1.00 79.25 91 GLY A N 1
ATOM 704 C CA . GLY A 1 91 ? -16.342 -8.415 30.013 1.00 79.25 91 GLY A CA 1
ATOM 705 C C . GLY A 1 91 ? -17.528 -7.888 29.200 1.00 79.25 91 GLY A C 1
ATOM 706 O O . GLY A 1 91 ? -18.552 -8.557 29.120 1.00 79.25 91 GLY A O 1
ATOM 707 N N . GLN A 1 92 ? -17.369 -6.750 28.521 1.00 78.00 92 GLN A N 1
ATOM 708 C CA . GLN A 1 92 ? -18.423 -6.168 27.680 1.00 78.00 92 GLN A CA 1
ATOM 709 C C . GLN A 1 92 ? -18.697 -7.002 26.421 1.00 78.00 92 GLN A C 1
ATOM 711 O O . GLN A 1 92 ? -19.834 -7.069 25.960 1.00 78.00 92 GLN A O 1
ATOM 716 N N . MET A 1 93 ? -17.677 -7.679 25.880 1.00 78.62 93 MET A N 1
ATOM 717 C CA . MET A 1 93 ? -17.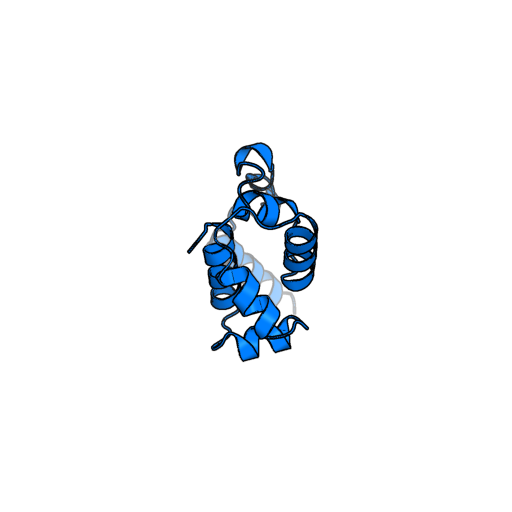870 -8.633 24.782 1.00 78.62 93 MET A CA 1
ATOM 718 C C . MET A 1 93 ? -18.650 -9.875 25.239 1.00 78.62 93 MET A C 1
ATOM 720 O O . MET A 1 93 ? -19.543 -10.332 24.528 1.00 78.62 93 MET A O 1
ATOM 724 N N . LEU A 1 94 ? -18.345 -10.413 26.425 1.00 84.25 94 LEU A N 1
ATOM 725 C CA . LEU A 1 94 ? -19.033 -11.585 26.976 1.00 84.25 94 LEU A CA 1
ATOM 726 C C . LEU A 1 94 ? -20.494 -11.286 27.335 1.00 84.25 94 LEU A C 1
ATOM 728 O O . LEU A 1 94 ? -21.370 -12.105 27.062 1.00 84.25 94 LEU A O 1
ATOM 732 N N . GLU A 1 95 ? -20.768 -10.105 27.884 1.00 85.31 95 GLU A N 1
ATOM 733 C CA . GLU A 1 95 ? -22.126 -9.653 28.205 1.00 85.31 95 GLU 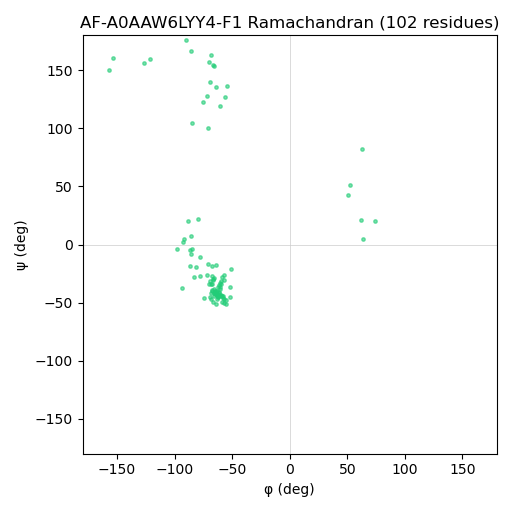A CA 1
ATOM 734 C C . GLU A 1 95 ? -22.993 -9.498 26.943 1.00 85.31 95 GLU A C 1
ATOM 736 O O . GLU A 1 95 ? -24.154 -9.910 26.913 1.00 85.31 95 GLU A O 1
ATOM 741 N N . GLU A 1 96 ? -22.415 -8.973 25.859 1.00 83.06 96 GLU A N 1
ATOM 742 C CA . GLU A 1 96 ? -23.083 -8.873 24.558 1.00 83.06 96 GLU A CA 1
ATOM 743 C C . GLU A 1 96 ? -23.425 -10.248 23.967 1.00 83.06 96 GLU A C 1
ATOM 745 O O . GLU A 1 96 ? -24.524 -10.437 23.440 1.00 83.06 96 GLU A O 1
ATOM 750 N N . ILE A 1 97 ? -22.505 -11.215 24.062 1.00 84.69 97 ILE A N 1
ATOM 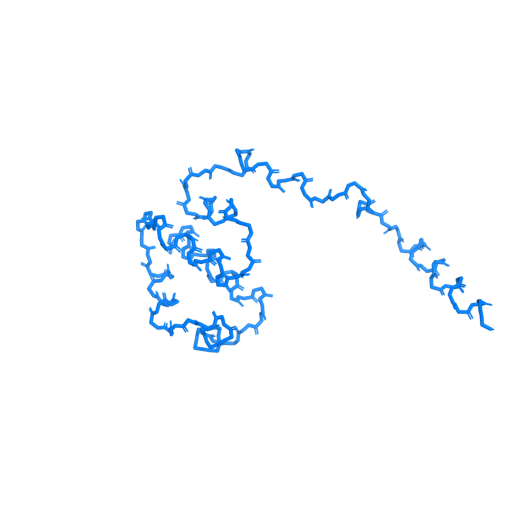751 C CA . ILE A 1 97 ? -22.736 -12.591 23.602 1.00 84.69 97 ILE A CA 1
ATOM 752 C C . ILE A 1 97 ? -23.867 -13.232 24.412 1.00 84.69 97 ILE A C 1
ATOM 754 O O . ILE A 1 97 ? -24.795 -13.772 23.810 1.00 84.69 97 ILE A O 1
ATOM 758 N N . GLY A 1 98 ? -23.833 -13.100 25.744 1.00 83.06 98 GLY A N 1
ATOM 759 C CA . GLY A 1 98 ? -24.869 -13.614 26.645 1.00 83.06 98 GLY A CA 1
ATOM 760 C C . GLY A 1 98 ? -26.263 -13.095 26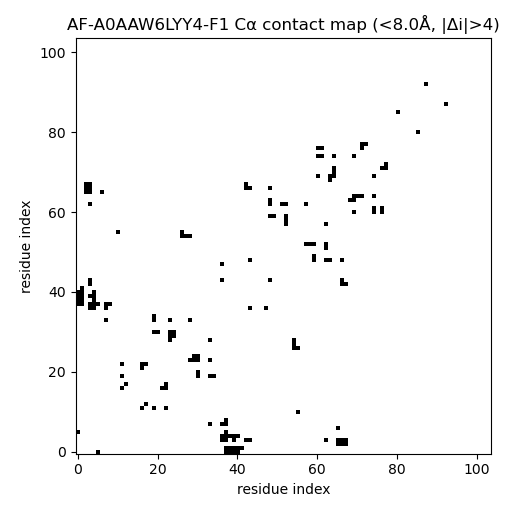.285 1.00 83.06 98 GLY A C 1
ATOM 761 O O . GLY A 1 98 ? -27.190 -13.880 26.075 1.00 83.06 98 GLY A O 1
ATOM 762 N N . ARG A 1 99 ? -26.390 -11.781 26.067 1.00 82.44 99 ARG A N 1
ATOM 763 C CA . ARG A 1 99 ? -27.667 -11.152 25.694 1.00 82.44 99 ARG A CA 1
ATOM 764 C C . ARG A 1 99 ? -28.240 -11.676 24.372 1.00 82.44 99 ARG A C 1
ATOM 766 O O . ARG A 1 99 ? -29.455 -11.759 24.217 1.00 82.44 99 ARG A O 1
ATOM 773 N N . ARG A 1 100 ? -27.387 -12.033 23.404 1.00 78.88 100 ARG A N 1
ATOM 774 C CA . ARG A 1 100 ? -27.814 -12.587 22.103 1.00 78.88 100 ARG A CA 1
ATOM 775 C C . ARG A 1 100 ? -28.210 -14.057 22.178 1.00 78.88 100 ARG A C 1
ATOM 777 O O . ARG A 1 100 ? -29.012 -14.501 21.360 1.00 78.88 100 ARG A O 1
ATOM 784 N N . THR A 1 101 ? -27.650 -14.804 23.123 1.00 77.94 101 THR A N 1
ATOM 785 C CA . THR A 1 101 ? -28.001 -16.210 23.353 1.00 77.94 101 THR A CA 1
ATOM 786 C C . THR A 1 101 ? -29.247 -16.385 24.215 1.00 77.94 101 THR A C 1
ATOM 788 O O . THR A 1 101 ? -29.952 -17.367 24.026 1.00 77.94 101 THR A O 1
ATOM 791 N N . GLU A 1 102 ? -29.552 -15.437 25.104 1.00 71.25 102 GLU A N 1
ATOM 792 C CA . GLU A 1 102 ? -30.745 -15.468 25.967 1.00 71.25 102 GLU A CA 1
ATOM 793 C C . GLU A 1 102 ? -31.999 -14.870 25.303 1.00 71.25 102 GLU A C 1
ATOM 795 O O . GLU A 1 102 ? -33.117 -15.142 25.726 1.00 71.25 102 GLU A O 1
ATOM 800 N N . GLY A 1 103 ? -31.837 -14.078 24.237 1.00 59.03 103 GLY A N 1
ATOM 801 C CA . GLY A 1 103 ? -32.938 -13.508 23.450 1.00 59.03 103 GLY A CA 1
ATOM 802 C C . GLY A 1 103 ? -33.577 -14.459 22.424 1.00 59.03 103 GLY A C 1
ATOM 803 O O . GLY A 1 103 ? -34.142 -13.972 21.442 1.00 59.03 103 GLY A O 1
ATOM 804 N N . ARG A 1 104 ? -33.449 -15.781 22.598 1.00 49.03 104 ARG A N 1
ATOM 805 C CA . ARG A 1 104 ? -34.047 -16.823 21.745 1.00 49.03 104 ARG A CA 1
ATOM 806 C C . ARG A 1 104 ? -34.919 -17.777 22.545 1.00 49.03 104 ARG A C 1
ATOM 808 O O . ARG A 1 104 ? -34.430 -18.281 23.575 1.00 49.03 104 ARG A O 1
#

Solvent-accessible surface area (backbone atoms only — not comparable to full-atom values): 6040 Å² total; per-residue (Å²): 120,25,64,38,12,48,46,54,50,50,57,39,54,73,70,65,45,93,40,68,59,56,38,15,60,77,41,76,43,56,48,67,56,55,51,48,53,39,64,36,72,64,75,69,52,72,73,51,41,56,49,50,17,62,47,70,72,47,62,59,56,61,41,34,32,36,40,70,76,42,50,68,79,78,53,58,62,85,66,72,65,56,77,89,71,66,73,77,50,73,68,59,54,51,52,53,52,50,56,65,64,67,74,109